Protein AF-A0A6L6QKC4-F1 (afdb_monomer_lite)

Structure (mmCIF, N/CA/C/O backbone):
data_AF-A0A6L6QKC4-F1
#
_entry.id   AF-A0A6L6QKC4-F1
#
loop_
_atom_site.group_PDB
_atom_site.id
_atom_site.type_symbol
_atom_site.label_atom_id
_atom_site.label_alt_id
_atom_site.label_comp_id
_atom_site.label_asym_id
_atom_site.label_entity_id
_atom_site.label_seq_id
_atom_site.pdbx_PDB_ins_code
_atom_site.Cartn_x
_atom_site.Cartn_y
_atom_site.Cartn_z
_atom_site.occupancy
_atom_site.B_iso_or_equiv
_atom_site.auth_seq_id
_atom_site.auth_comp_id
_atom_site.auth_asym_id
_atom_site.auth_atom_id
_atom_site.pdbx_PDB_model_num
ATOM 1 N N . MET A 1 1 ? 25.253 -7.405 -30.569 1.00 78.38 1 MET A N 1
ATOM 2 C CA . MET A 1 1 ? 25.000 -6.106 -29.902 1.00 78.38 1 MET A CA 1
ATOM 3 C C . MET A 1 1 ? 23.519 -5.736 -29.844 1.00 78.38 1 MET A C 1
ATOM 5 O O . MET A 1 1 ? 23.018 -5.640 -28.735 1.00 78.38 1 MET A O 1
ATOM 9 N N . LEU A 1 2 ? 22.793 -5.547 -30.960 1.00 87.19 2 LEU A N 1
ATOM 10 C CA . LEU A 1 2 ? 21.357 -5.189 -30.906 1.00 87.19 2 LEU A CA 1
ATOM 11 C C . LEU A 1 2 ? 20.498 -6.276 -30.233 1.00 87.19 2 LEU A C 1
ATOM 13 O O . LEU A 1 2 ? 19.768 -5.977 -29.297 1.00 87.19 2 LEU A O 1
ATOM 17 N N . GLU A 1 3 ? 20.668 -7.538 -30.633 1.00 88.38 3 GLU A N 1
ATOM 18 C CA . GLU A 1 3 ? 19.936 -8.682 -30.057 1.00 88.38 3 GLU A CA 1
ATOM 19 C C . GLU A 1 3 ? 20.143 -8.824 -28.539 1.00 88.38 3 GLU A C 1
ATOM 21 O O . GLU A 1 3 ? 19.213 -9.134 -27.801 1.00 88.38 3 GLU A O 1
ATOM 26 N N . GLN A 1 4 ? 21.352 -8.531 -28.045 1.00 89.69 4 GLN A N 1
ATOM 27 C CA . GLN A 1 4 ? 21.655 -8.555 -26.608 1.00 89.69 4 GLN A CA 1
ATOM 28 C C . GLN A 1 4 ? 20.873 -7.476 -25.845 1.00 89.69 4 GLN A C 1
ATOM 30 O O . GLN A 1 4 ? 20.404 -7.726 -24.737 1.00 89.69 4 GLN A O 1
ATOM 35 N N . HIS A 1 5 ? 20.690 -6.294 -26.440 1.00 90.06 5 HIS A N 1
ATOM 36 C CA . HIS A 1 5 ? 19.902 -5.220 -25.837 1.00 90.06 5 HIS A CA 1
ATOM 37 C C . HIS A 1 5 ? 18.399 -5.497 -25.914 1.00 90.06 5 HIS A C 1
ATOM 39 O O . HIS A 1 5 ? 17.687 -5.226 -24.953 1.00 90.06 5 HIS A O 1
ATOM 45 N N . GLU A 1 6 ? 17.909 -6.103 -26.995 1.00 90.81 6 GLU A N 1
ATOM 46 C CA . GLU A 1 6 ? 16.516 -6.562 -27.080 1.00 90.81 6 GLU A CA 1
ATOM 47 C C . GLU A 1 6 ? 16.206 -7.653 -26.050 1.00 90.81 6 GLU A C 1
ATOM 49 O O . GLU A 1 6 ? 15.148 -7.633 -25.417 1.00 90.81 6 GLU A O 1
ATOM 54 N N . GLN A 1 7 ? 17.143 -8.573 -25.815 1.00 93.56 7 GLN A N 1
ATOM 55 C CA . GLN A 1 7 ? 17.010 -9.561 -24.749 1.00 93.56 7 GLN A CA 1
ATOM 56 C C . GLN A 1 7 ? 17.005 -8.896 -23.367 1.00 93.56 7 GLN A C 1
ATOM 58 O O . GLN A 1 7 ? 16.221 -9.280 -22.497 1.00 93.56 7 GLN A O 1
ATOM 63 N N . LEU A 1 8 ? 17.824 -7.860 -23.169 1.00 93.06 8 LEU A N 1
ATOM 64 C CA . LEU A 1 8 ? 17.824 -7.080 -21.936 1.00 93.06 8 LEU A CA 1
ATOM 65 C C . LEU A 1 8 ? 16.488 -6.352 -21.711 1.00 93.06 8 LEU A C 1
ATOM 67 O O . LEU A 1 8 ? 16.008 -6.344 -20.578 1.00 93.06 8 LEU A O 1
ATOM 71 N N . VAL A 1 9 ? 15.853 -5.809 -22.761 1.00 94.25 9 VAL A N 1
ATOM 72 C CA . VAL A 1 9 ? 14.492 -5.238 -22.679 1.00 94.25 9 VAL A CA 1
ATOM 73 C C . VAL A 1 9 ? 13.515 -6.278 -22.135 1.00 94.25 9 VAL A C 1
ATOM 75 O O . VAL A 1 9 ? 12.807 -5.993 -21.174 1.00 94.25 9 VAL A O 1
ATOM 78 N N . ARG A 1 10 ? 13.516 -7.501 -22.681 1.00 94.69 10 ARG A N 1
ATOM 79 C CA . ARG A 1 10 ? 12.609 -8.575 -22.231 1.00 94.69 10 ARG A CA 1
ATOM 80 C C . ARG A 1 10 ? 12.823 -8.936 -20.763 1.00 94.69 10 ARG A C 1
ATOM 82 O O . ARG A 1 10 ? 11.862 -9.056 -20.012 1.00 94.69 10 ARG A O 1
ATOM 89 N N . VAL A 1 11 ? 14.080 -9.076 -20.337 1.00 94.25 11 VAL A N 1
ATOM 90 C CA . VAL A 1 11 ? 14.408 -9.371 -18.931 1.00 94.25 11 VAL A CA 1
ATOM 91 C C . VAL A 1 11 ? 13.924 -8.249 -18.011 1.00 94.25 11 VAL A C 1
ATOM 93 O O . VAL A 1 11 ? 13.365 -8.519 -16.948 1.00 94.25 11 VAL A O 1
ATOM 96 N N . ARG A 1 12 ? 14.116 -6.988 -18.410 1.00 92.25 12 ARG A N 1
ATOM 97 C CA . ARG A 1 12 ? 13.685 -5.826 -17.624 1.00 92.25 12 ARG A CA 1
ATOM 98 C C . ARG A 1 12 ? 12.171 -5.675 -17.574 1.00 92.25 12 ARG A C 1
ATOM 100 O O . ARG A 1 12 ? 11.657 -5.321 -16.518 1.00 92.25 12 ARG A O 1
ATOM 107 N N . ASP A 1 13 ? 11.469 -6.003 -18.652 1.00 96.25 13 ASP A N 1
ATOM 108 C CA . ASP A 1 13 ? 10.007 -6.024 -18.674 1.00 96.25 13 ASP A CA 1
ATOM 109 C C . ASP A 1 13 ? 9.447 -7.057 -17.683 1.00 96.25 13 ASP A C 1
ATOM 111 O O . ASP A 1 13 ? 8.626 -6.721 -16.831 1.00 96.25 13 ASP A O 1
ATOM 115 N N . VAL A 1 14 ? 9.991 -8.280 -17.672 1.00 95.69 14 VAL A N 1
ATOM 116 C CA . VAL A 1 14 ? 9.614 -9.312 -16.685 1.00 95.69 14 VAL A CA 1
ATOM 117 C C . VAL A 1 14 ? 9.899 -8.852 -15.249 1.00 95.69 14 VAL A C 1
ATOM 119 O O . VAL A 1 14 ? 9.079 -9.049 -14.350 1.00 95.69 14 VAL A O 1
ATOM 122 N N . GLN A 1 15 ? 11.040 -8.201 -15.008 1.00 93.94 15 GLN A N 1
ATOM 123 C CA . GLN A 1 15 ? 11.362 -7.646 -13.688 1.00 93.94 15 GLN A CA 1
ATOM 124 C C . GLN A 1 15 ? 10.396 -6.528 -13.271 1.00 93.94 15 GLN A C 1
ATOM 126 O O . GLN A 1 15 ? 10.011 -6.463 -12.102 1.00 93.94 15 GLN A O 1
ATOM 131 N N . LEU A 1 16 ? 9.982 -5.669 -14.206 1.00 96.56 16 LEU A N 1
ATOM 132 C CA . LEU A 1 16 ? 9.002 -4.614 -13.958 1.00 96.56 16 LEU A CA 1
ATOM 133 C C . LEU A 1 16 ? 7.624 -5.202 -13.628 1.00 96.56 16 LEU A C 1
ATOM 135 O O . LEU A 1 16 ? 6.995 -4.774 -12.660 1.00 96.56 16 LEU A O 1
ATOM 139 N N . GLN A 1 17 ? 7.184 -6.226 -14.361 1.00 96.25 17 GLN A N 1
ATOM 140 C CA . GLN A 1 17 ? 5.950 -6.958 -14.057 1.00 96.25 17 GLN A CA 1
ATOM 141 C C . GLN A 1 17 ? 5.997 -7.580 -12.653 1.00 96.25 17 GLN A C 1
ATOM 143 O O . GLN A 1 17 ? 5.044 -7.449 -11.880 1.00 96.25 17 GLN A O 1
ATOM 148 N N . GLY A 1 18 ? 7.130 -8.184 -12.279 1.00 96.44 18 GLY A N 1
ATOM 149 C CA . GLY A 1 18 ? 7.358 -8.699 -10.928 1.00 96.44 18 GLY A CA 1
ATOM 150 C C . GLY A 1 18 ? 7.264 -7.613 -9.849 1.00 96.44 18 GLY A C 1
ATOM 151 O O . GLY A 1 18 ? 6.606 -7.818 -8.826 1.00 96.44 18 GLY A O 1
ATOM 152 N N . ALA A 1 19 ? 7.852 -6.438 -10.092 1.00 95.94 19 ALA A N 1
ATOM 153 C CA . ALA A 1 19 ? 7.777 -5.294 -9.181 1.00 95.94 19 ALA A CA 1
ATOM 154 C C . ALA A 1 19 ? 6.339 -4.760 -9.029 1.00 95.94 19 ALA A C 1
ATOM 156 O O . ALA A 1 19 ? 5.900 -4.487 -7.911 1.00 95.94 19 ALA A O 1
ATOM 157 N N . HIS A 1 20 ? 5.569 -4.687 -10.121 1.00 97.94 20 HIS A N 1
ATOM 158 C CA . HIS A 1 20 ? 4.149 -4.326 -10.070 1.00 97.94 20 HIS A CA 1
ATOM 159 C C . HIS A 1 20 ? 3.322 -5.327 -9.256 1.00 97.94 20 HIS A C 1
ATOM 161 O O . HIS A 1 20 ? 2.496 -4.917 -8.438 1.00 97.94 20 HIS A O 1
ATOM 167 N N . ALA A 1 21 ? 3.561 -6.629 -9.432 1.00 97.81 21 ALA A N 1
ATOM 168 C CA . ALA A 1 21 ? 2.884 -7.663 -8.655 1.00 97.81 21 ALA A CA 1
ATOM 169 C C . ALA A 1 21 ? 3.234 -7.575 -7.158 1.00 97.81 21 ALA A C 1
ATOM 171 O O . ALA A 1 21 ? 2.361 -7.716 -6.299 1.00 97.81 21 ALA A O 1
ATOM 172 N N . GLU A 1 22 ? 4.497 -7.307 -6.819 1.00 97.00 22 GLU A N 1
ATOM 173 C CA . GLU A 1 22 ? 4.921 -7.063 -5.438 1.00 97.00 22 GLU A CA 1
ATOM 174 C C . GLU A 1 22 ? 4.219 -5.840 -4.830 1.00 97.00 22 GLU A C 1
ATOM 176 O O . GLU A 1 22 ? 3.658 -5.939 -3.735 1.00 97.00 22 GLU A O 1
ATOM 181 N N . LEU A 1 23 ? 4.191 -4.718 -5.554 1.00 98.06 23 LEU A N 1
ATOM 182 C CA . LEU A 1 23 ? 3.505 -3.498 -5.135 1.00 98.06 23 LEU A CA 1
ATOM 183 C C . LEU A 1 23 ? 2.011 -3.748 -4.885 1.00 98.06 23 LEU A C 1
ATOM 185 O O . LEU A 1 23 ? 1.482 -3.325 -3.856 1.00 98.06 23 LEU A O 1
ATOM 189 N N . ALA A 1 24 ? 1.341 -4.470 -5.786 1.00 98.06 24 ALA A N 1
ATOM 190 C CA . ALA A 1 24 ? -0.070 -4.815 -5.637 1.00 98.06 24 ALA A CA 1
ATOM 191 C C . ALA A 1 24 ? -0.324 -5.656 -4.375 1.00 98.06 24 ALA A C 1
ATOM 193 O O . ALA A 1 24 ? -1.249 -5.361 -3.616 1.00 98.06 24 ALA A O 1
ATOM 194 N N . ARG A 1 25 ? 0.526 -6.657 -4.098 1.00 98.25 25 ARG A N 1
ATOM 195 C CA . ARG A 1 25 ? 0.429 -7.482 -2.880 1.00 98.25 25 ARG A CA 1
ATOM 196 C C . ARG A 1 25 ? 0.605 -6.656 -1.607 1.00 98.25 25 ARG A C 1
ATOM 198 O O . ARG A 1 25 ? -0.203 -6.781 -0.690 1.00 98.25 25 ARG A O 1
ATOM 205 N N . LYS A 1 26 ? 1.612 -5.780 -1.559 1.00 98.06 26 LYS A N 1
ATOM 206 C CA . LYS A 1 26 ? 1.854 -4.902 -0.399 1.00 98.06 26 LYS A CA 1
ATOM 207 C C . LYS A 1 26 ? 0.708 -3.911 -0.185 1.00 98.06 26 LYS A C 1
ATOM 209 O O . LYS A 1 26 ? 0.251 -3.728 0.940 1.00 98.06 26 LYS A O 1
ATOM 214 N N . ALA A 1 27 ? 0.169 -3.338 -1.261 1.00 98.12 27 ALA A N 1
ATOM 215 C CA . ALA A 1 27 ? -0.994 -2.457 -1.184 1.00 98.12 27 ALA A CA 1
ATOM 216 C C . ALA A 1 27 ? -2.250 -3.192 -0.681 1.00 98.12 27 ALA A C 1
ATOM 218 O O . ALA A 1 27 ? -3.010 -2.636 0.115 1.00 98.12 27 ALA A O 1
ATOM 219 N N . ALA A 1 28 ? -2.456 -4.443 -1.105 1.00 98.38 28 ALA A N 1
ATOM 220 C CA . ALA A 1 28 ? -3.545 -5.281 -0.613 1.00 98.38 28 ALA A CA 1
ATOM 221 C C . ALA A 1 28 ? -3.404 -5.576 0.890 1.00 98.38 28 ALA A C 1
ATOM 223 O O . ALA A 1 28 ? -4.380 -5.417 1.623 1.00 98.38 28 ALA A O 1
ATOM 224 N N . LEU A 1 29 ? -2.196 -5.914 1.359 1.00 98.19 29 LEU A N 1
ATOM 225 C CA . LEU A 1 29 ? -1.908 -6.109 2.784 1.00 98.19 29 LEU A CA 1
ATOM 226 C C . LEU A 1 29 ? -2.212 -4.844 3.600 1.00 98.19 29 LEU A C 1
ATOM 228 O O . LEU A 1 29 ? -2.980 -4.905 4.558 1.00 98.19 29 LEU A O 1
ATOM 232 N N . ARG A 1 30 ? -1.696 -3.683 3.175 1.00 98.38 30 ARG A N 1
ATOM 233 C CA . ARG A 1 30 ? -1.981 -2.389 3.818 1.00 98.38 30 ARG A CA 1
ATOM 234 C C . ARG A 1 30 ? -3.486 -2.112 3.893 1.00 98.38 30 ARG A C 1
ATOM 236 O O . ARG A 1 30 ? -3.981 -1.647 4.914 1.00 98.38 30 ARG A O 1
ATOM 243 N N . ASN A 1 31 ? -4.232 -2.395 2.825 1.00 98.19 31 ASN A N 1
ATOM 244 C CA . ASN A 1 31 ? -5.688 -2.225 2.820 1.00 98.19 31 ASN A CA 1
ATOM 245 C C . ASN A 1 31 ? -6.395 -3.182 3.791 1.00 98.19 31 ASN A C 1
ATOM 247 O O . ASN A 1 31 ? -7.389 -2.791 4.398 1.00 98.19 31 ASN A O 1
ATOM 251 N N . GLY A 1 32 ? -5.890 -4.407 3.951 1.00 98.44 32 GLY A N 1
ATOM 252 C CA . GLY A 1 32 ? -6.362 -5.345 4.972 1.00 98.44 32 GLY A CA 1
ATOM 253 C C . GLY A 1 32 ? -6.187 -4.782 6.382 1.00 98.44 32 GLY A C 1
ATOM 254 O O . GLY A 1 32 ? -7.157 -4.705 7.132 1.00 98.44 32 GLY A O 1
ATOM 255 N N . ILE A 1 33 ? -4.990 -4.277 6.692 1.00 98.25 33 ILE A N 1
ATOM 256 C CA . ILE A 1 33 ? -4.680 -3.665 7.994 1.00 98.25 33 ILE A CA 1
ATOM 257 C C . ILE A 1 33 ? -5.526 -2.405 8.223 1.00 98.25 33 ILE A C 1
ATOM 259 O O . ILE A 1 33 ? -6.070 -2.201 9.303 1.00 98.25 33 ILE A O 1
ATOM 263 N N . ARG A 1 34 ? -5.743 -1.578 7.196 1.00 98.31 34 ARG A N 1
ATOM 264 C CA . ARG A 1 34 ? -6.641 -0.418 7.304 1.00 98.31 34 ARG A CA 1
ATOM 265 C C . ARG A 1 34 ? -8.063 -0.820 7.718 1.00 98.31 34 ARG A C 1
ATOM 267 O O . ARG A 1 34 ? -8.665 -0.147 8.547 1.00 98.31 34 ARG A O 1
ATOM 274 N N . ARG A 1 35 ? -8.588 -1.932 7.194 1.00 98.31 35 ARG A N 1
ATOM 275 C CA . ARG A 1 35 ? -9.896 -2.465 7.618 1.00 98.31 35 ARG A CA 1
ATOM 276 C C . ARG A 1 35 ? -9.876 -3.002 9.051 1.00 98.31 35 ARG A C 1
ATOM 278 O O . ARG A 1 35 ? -10.915 -3.014 9.702 1.00 98.31 35 ARG A O 1
ATOM 285 N N . GLU A 1 36 ? -8.736 -3.477 9.555 1.00 97.88 36 GLU A N 1
ATOM 286 C CA . GLU A 1 36 ? -8.570 -3.795 10.983 1.00 97.88 36 GLU A CA 1
ATOM 287 C C . GLU A 1 36 ? -8.721 -2.529 11.838 1.00 97.88 36 GLU A C 1
ATOM 289 O O . GLU A 1 36 ? -9.524 -2.539 12.769 1.00 97.88 36 GLU A O 1
ATOM 294 N N . VAL A 1 37 ? -8.074 -1.417 11.459 1.00 97.50 37 VAL A N 1
ATOM 295 C CA . VAL A 1 37 ? -8.234 -0.121 12.152 1.00 97.50 37 VAL A CA 1
ATOM 296 C C . VAL A 1 37 ? -9.695 0.324 12.155 1.00 97.50 37 VAL A C 1
ATOM 298 O O . VAL A 1 37 ? -10.236 0.659 13.204 1.00 97.50 37 VAL A O 1
ATOM 301 N N . GLU A 1 38 ? -10.360 0.285 10.998 1.00 97.19 38 GLU A N 1
ATOM 302 C CA . GLU A 1 38 ? -11.767 0.688 10.869 1.00 97.19 38 GLU A CA 1
ATOM 303 C C . GLU A 1 38 ? -12.694 -0.158 11.764 1.00 97.19 38 GLU A C 1
ATOM 305 O O . GLU A 1 38 ? -13.646 0.371 12.342 1.00 97.19 38 GLU A O 1
ATOM 310 N N . ARG A 1 39 ? -12.403 -1.457 11.931 1.00 97.69 39 ARG A N 1
ATOM 311 C CA . ARG A 1 39 ? -13.146 -2.342 12.844 1.00 97.69 39 ARG A CA 1
ATOM 312 C C . ARG A 1 39 ? -12.909 -1.993 14.313 1.00 97.69 39 ARG A C 1
ATOM 314 O O . ARG A 1 39 ? -13.885 -1.899 15.056 1.00 97.69 39 ARG A O 1
ATOM 321 N N . ALA A 1 40 ? -11.659 -1.764 14.716 1.00 96.31 40 ALA A N 1
ATOM 322 C CA . ALA A 1 40 ? -11.329 -1.357 16.083 1.00 96.31 40 ALA A CA 1
ATOM 323 C C . ALA A 1 40 ? -11.978 -0.005 16.434 1.00 96.31 40 ALA A C 1
ATOM 325 O O . ALA A 1 40 ? -12.608 0.145 17.480 1.00 96.31 40 ALA A O 1
ATOM 326 N N . GLU A 1 41 ? -11.928 0.966 15.519 1.00 97.19 41 GLU A N 1
ATOM 327 C CA . GLU A 1 41 ? -12.580 2.265 15.701 1.00 97.19 41 GLU A CA 1
ATOM 328 C C . GLU A 1 41 ? -14.106 2.160 15.767 1.00 97.19 41 GLU A C 1
ATOM 330 O O . GLU A 1 41 ? -14.740 2.873 16.546 1.00 97.19 41 GLU A O 1
ATOM 335 N N . ALA A 1 42 ? -14.717 1.275 14.977 1.00 97.50 42 ALA A N 1
ATOM 336 C CA . ALA A 1 42 ? -16.149 1.016 15.071 1.00 97.50 42 ALA A CA 1
ATOM 337 C C . ALA A 1 42 ? -16.528 0.408 16.432 1.00 97.50 42 ALA A C 1
ATOM 339 O O . ALA A 1 42 ? -17.504 0.852 17.039 1.00 97.50 42 ALA A O 1
ATOM 340 N N . ALA A 1 43 ? -15.745 -0.550 16.937 1.00 96.19 43 ALA A N 1
ATOM 341 C CA . ALA A 1 43 ? -15.961 -1.154 18.252 1.00 96.19 43 ALA A CA 1
ATOM 342 C C . ALA A 1 43 ? -15.847 -0.119 19.385 1.00 96.19 43 ALA A C 1
ATOM 344 O O . ALA A 1 43 ? -16.740 -0.034 20.230 1.00 96.19 43 ALA A O 1
ATOM 345 N N . LEU A 1 44 ? -14.823 0.742 19.346 1.00 96.44 44 LEU A N 1
ATOM 346 C CA . LEU A 1 44 ? -14.653 1.842 20.303 1.00 96.44 44 LEU A CA 1
ATOM 347 C C . LEU A 1 44 ? -15.845 2.809 20.300 1.00 96.44 44 LEU A C 1
ATOM 349 O O . LEU A 1 44 ? -16.316 3.214 21.361 1.00 96.44 44 LEU A O 1
ATOM 353 N N . ARG A 1 45 ? -16.401 3.146 19.126 1.00 96.44 45 ARG A N 1
ATOM 354 C CA . ARG A 1 45 ? -17.607 3.995 19.042 1.00 96.44 45 ARG A CA 1
ATOM 355 C C . ARG A 1 45 ? -18.826 3.339 19.688 1.00 96.44 45 ARG A C 1
ATOM 357 O O . ARG A 1 45 ? -19.619 4.034 20.323 1.00 96.44 45 ARG A O 1
ATOM 364 N N . VAL A 1 46 ? -18.989 2.024 19.527 1.00 95.50 46 VAL A N 1
ATOM 365 C CA . VAL A 1 46 ? -20.081 1.274 20.168 1.00 95.50 46 VAL A CA 1
ATOM 366 C C . VAL A 1 46 ? -19.922 1.289 21.689 1.00 95.50 46 VAL A C 1
ATOM 368 O O . VAL A 1 46 ? -20.897 1.581 22.383 1.00 95.50 46 VAL A O 1
ATOM 371 N N . LEU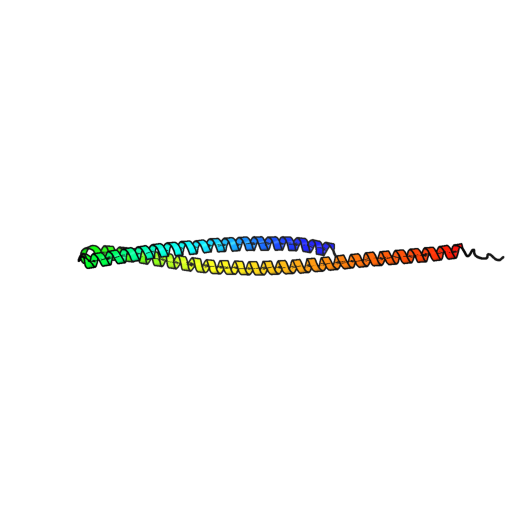 A 1 47 ? -18.711 1.057 22.209 1.00 93.81 47 LEU A N 1
ATOM 372 C CA . LEU A 1 47 ? -18.447 1.130 23.650 1.00 93.81 47 LEU A CA 1
ATOM 373 C C . LEU A 1 47 ? -18.701 2.530 24.213 1.00 93.81 47 LEU A C 1
ATOM 375 O O . LEU A 1 47 ? -19.433 2.659 25.193 1.00 93.81 47 LEU A O 1
ATOM 379 N N . ALA A 1 48 ? -18.217 3.577 23.545 1.00 92.62 48 ALA A N 1
ATOM 380 C CA . ALA A 1 48 ? -18.475 4.958 23.946 1.00 92.62 48 ALA A CA 1
ATOM 381 C C . ALA A 1 48 ? -19.982 5.282 23.988 1.00 92.62 48 ALA A C 1
ATOM 383 O O . ALA A 1 48 ? -20.469 5.918 24.927 1.00 92.62 48 ALA A O 1
ATOM 384 N N . ALA A 1 49 ? -20.757 4.805 23.005 1.00 93.31 49 ALA A N 1
ATOM 385 C CA . ALA A 1 49 ? -22.212 4.961 23.004 1.00 93.31 49 ALA A CA 1
ATOM 386 C C . ALA A 1 49 ? -22.881 4.193 24.159 1.00 93.31 49 ALA A C 1
ATOM 388 O O . ALA A 1 49 ? -23.821 4.701 24.782 1.00 93.31 49 ALA A O 1
ATOM 389 N N . GLN A 1 50 ? -22.394 2.989 24.471 1.00 91.38 50 GLN A N 1
ATOM 390 C CA . GLN A 1 50 ? -22.890 2.179 25.581 1.00 91.38 50 GLN A CA 1
ATOM 391 C C . GLN A 1 50 ? -22.588 2.829 26.936 1.00 91.38 50 GLN A C 1
ATOM 393 O O . GLN A 1 50 ? -23.489 2.933 27.771 1.00 91.38 50 GLN A O 1
ATOM 398 N N . ARG A 1 51 ? -21.376 3.355 27.120 1.00 91.31 51 ARG A N 1
ATOM 399 C CA . ARG A 1 51 ? -20.976 4.130 28.297 1.00 91.31 51 ARG A CA 1
ATOM 400 C C . ARG A 1 51 ? -21.880 5.342 28.500 1.00 91.31 51 ARG A C 1
ATOM 402 O O . ARG A 1 51 ? -22.507 5.471 29.546 1.00 91.31 51 ARG A O 1
ATOM 409 N N . ALA A 1 52 ? -22.074 6.156 27.462 1.00 91.62 52 ALA A N 1
ATOM 410 C CA . ALA A 1 52 ? -22.959 7.320 27.524 1.00 91.62 52 ALA A CA 1
ATOM 411 C C . ALA A 1 52 ? -24.434 6.954 27.801 1.00 91.62 52 ALA A C 1
ATOM 413 O O . ALA A 1 52 ? -25.196 7.750 28.359 1.00 91.62 52 ALA A O 1
ATOM 414 N N . SER A 1 53 ? -24.886 5.768 27.384 1.00 91.44 53 SER A N 1
ATOM 415 C CA . SER A 1 53 ? -26.211 5.244 27.742 1.00 91.44 53 SER A CA 1
ATOM 416 C C . SER A 1 53 ? -26.294 4.898 29.231 1.00 91.44 53 SER A C 1
ATOM 418 O O . SER A 1 53 ? -27.237 5.320 29.904 1.00 91.44 53 SER A O 1
ATOM 420 N N . TRP A 1 54 ? -25.300 4.187 29.764 1.00 87.94 54 TRP A N 1
ATOM 421 C CA . TRP A 1 54 ? -25.247 3.838 31.184 1.00 87.94 54 TRP A CA 1
ATOM 422 C C . TRP A 1 54 ? -25.080 5.047 32.095 1.00 87.94 54 TRP A C 1
ATOM 424 O O . TRP A 1 54 ? -25.795 5.133 33.091 1.00 87.94 54 TRP A O 1
ATOM 434 N N . ASP A 1 55 ? -24.254 6.021 31.725 1.00 89.75 55 ASP A N 1
ATOM 435 C CA . ASP A 1 55 ? -24.102 7.261 32.488 1.00 89.75 55 ASP A CA 1
ATOM 436 C C . ASP A 1 55 ? -25.446 7.995 32.610 1.00 89.75 55 ASP A C 1
ATOM 438 O O . ASP A 1 55 ? -25.830 8.442 33.691 1.00 89.75 55 ASP A O 1
ATOM 442 N N . ARG A 1 56 ? -26.233 8.048 31.526 1.00 91.06 56 ARG A N 1
ATOM 443 C CA . ARG A 1 56 ? -27.588 8.627 31.557 1.00 91.06 56 ARG A CA 1
ATOM 444 C C . ARG A 1 56 ? -28.537 7.854 32.475 1.00 91.06 56 ARG A C 1
ATOM 446 O O . ARG A 1 56 ? -29.294 8.479 33.218 1.00 91.06 56 ARG A O 1
ATOM 453 N N . GLN A 1 57 ? -28.502 6.521 32.444 1.00 88.12 57 GLN A N 1
ATOM 454 C CA . GLN A 1 57 ? -29.324 5.677 33.323 1.00 88.12 57 GLN A CA 1
ATOM 455 C C . GLN A 1 57 ? -28.947 5.861 34.797 1.00 88.12 57 GLN A C 1
ATOM 457 O O . GLN A 1 57 ? -29.822 6.025 35.646 1.00 88.12 57 GLN A O 1
ATOM 462 N N . TRP A 1 58 ? -27.649 5.910 35.092 1.00 87.12 58 TRP A N 1
ATOM 463 C CA . TRP A 1 58 ? -27.126 6.161 36.429 1.00 87.12 58 TRP A CA 1
ATOM 464 C C . TRP A 1 58 ? -27.578 7.517 36.975 1.00 87.12 58 TRP A C 1
ATOM 466 O O . TRP A 1 58 ? -28.127 7.594 38.075 1.00 87.12 58 TRP A O 1
ATOM 476 N N . GLN A 1 59 ? -27.451 8.577 36.172 1.00 88.62 59 GLN A N 1
ATOM 477 C CA . GLN A 1 59 ? -27.935 9.911 36.532 1.00 88.62 59 GLN A CA 1
ATOM 478 C C . GLN A 1 59 ? -29.448 9.931 36.792 1.00 88.62 59 GLN A C 1
ATOM 480 O O . GLN A 1 59 ? -29.910 10.609 37.712 1.00 88.62 59 GLN A O 1
ATOM 485 N N . ALA A 1 60 ? -30.236 9.173 36.024 1.00 88.44 60 ALA A N 1
ATOM 486 C CA . ALA A 1 60 ? -31.670 9.037 36.268 1.00 88.44 60 ALA A CA 1
ATOM 487 C C . ALA A 1 60 ? -31.967 8.330 37.604 1.00 88.44 60 ALA A C 1
ATOM 489 O O . ALA A 1 60 ? -32.833 8.783 38.352 1.00 88.44 60 ALA A O 1
ATOM 490 N N . TRP A 1 61 ? -31.232 7.268 37.946 1.00 86.75 61 TRP A N 1
ATOM 491 C CA . TRP A 1 61 ? -31.409 6.556 39.217 1.00 86.75 61 TRP A CA 1
ATOM 492 C C . TRP A 1 61 ? -31.001 7.380 40.437 1.00 86.75 61 TRP A C 1
ATOM 494 O O . TRP A 1 61 ? -31.694 7.323 41.455 1.00 86.75 61 TRP A O 1
ATOM 504 N N . ILE A 1 62 ? -29.923 8.168 40.343 1.00 85.62 62 ILE A N 1
ATOM 505 C CA . ILE A 1 62 ? -29.525 9.092 41.415 1.00 85.62 62 ILE A CA 1
ATOM 506 C C . ILE A 1 62 ? -30.663 10.072 41.712 1.00 85.62 62 ILE A C 1
ATOM 508 O O . ILE A 1 62 ? -31.041 10.238 42.871 1.00 85.62 62 ILE A O 1
ATOM 512 N N . LYS A 1 63 ? -31.262 10.670 40.673 1.00 86.62 63 LYS A N 1
ATOM 513 C CA . LYS A 1 63 ? -32.382 11.617 40.817 1.00 86.62 63 LYS A CA 1
ATOM 514 C C . LYS A 1 63 ? -33.623 10.999 41.472 1.00 86.62 63 LYS A C 1
ATOM 516 O O . LYS A 1 63 ? -34.403 11.722 42.077 1.00 86.62 63 LYS A O 1
ATOM 521 N N . GLN A 1 64 ? -33.800 9.683 41.367 1.00 85.69 64 GLN A N 1
ATOM 522 C CA . GLN A 1 64 ? -34.911 8.936 41.969 1.00 85.69 64 GLN A CA 1
ATOM 523 C C . GLN A 1 64 ? -34.604 8.421 43.391 1.00 85.69 64 GLN A C 1
ATOM 525 O O . GLN A 1 64 ? -35.404 7.680 43.954 1.00 85.69 64 GLN A O 1
ATOM 530 N N . GLY A 1 65 ? -33.452 8.773 43.977 1.00 75.81 65 GLY A N 1
ATOM 531 C CA . GLY A 1 65 ? -33.066 8.353 45.332 1.00 75.81 65 GLY A CA 1
ATOM 532 C C . GLY A 1 65 ? -32.567 6.903 45.444 1.00 75.81 65 GLY A C 1
ATOM 533 O O . GLY A 1 65 ? -32.383 6.401 46.549 1.00 75.81 65 GLY A O 1
ATOM 534 N N . GLY A 1 66 ? -32.314 6.216 44.323 1.00 68.94 66 GLY A N 1
ATOM 535 C CA . GLY A 1 66 ? -31.963 4.786 44.280 1.00 68.94 66 GLY A CA 1
ATOM 536 C C . GLY A 1 66 ? -30.465 4.451 44.357 1.00 68.94 66 GLY A C 1
ATOM 537 O O . GLY A 1 66 ? -30.079 3.318 44.066 1.00 68.94 66 GLY A O 1
ATOM 538 N N . ALA A 1 67 ? -29.601 5.412 44.698 1.00 66.00 67 ALA A N 1
ATOM 539 C CA . ALA A 1 67 ? -28.151 5.298 44.497 1.00 66.00 67 ALA A CA 1
ATOM 540 C C . ALA A 1 67 ? -27.463 4.202 45.346 1.00 66.00 67 ALA A C 1
ATOM 542 O O . ALA A 1 67 ? -26.541 3.543 44.862 1.00 66.00 67 ALA A O 1
ATOM 543 N N . LEU A 1 68 ? -27.920 3.955 46.581 1.00 65.81 68 LEU A N 1
ATOM 544 C CA . LEU A 1 68 ? -27.227 3.072 47.537 1.00 65.81 68 LEU A CA 1
ATOM 545 C C . LEU A 1 68 ? -27.288 1.575 47.179 1.00 65.81 68 LEU A C 1
ATOM 547 O O . LEU A 1 68 ? -26.315 0.863 47.406 1.00 65.81 68 LEU A O 1
ATOM 551 N N . GLN A 1 69 ? -28.381 1.084 46.583 1.00 68.00 69 GLN A N 1
ATOM 552 C CA . GLN A 1 69 ? -28.506 -0.340 46.217 1.00 68.00 69 GLN A CA 1
ATOM 553 C C . GLN A 1 69 ? -27.913 -0.676 44.839 1.00 68.00 69 GLN A C 1
ATOM 555 O O . GLN A 1 69 ? -27.601 -1.835 44.574 1.00 68.00 69 GLN A O 1
ATOM 560 N N . ARG A 1 70 ? -27.744 0.318 43.954 1.00 74.75 70 ARG A N 1
ATOM 561 C CA . ARG A 1 70 ? -27.310 0.110 42.556 1.00 74.75 70 ARG A CA 1
ATOM 562 C C . ARG A 1 70 ? -25.889 0.597 42.255 1.00 74.75 70 ARG A C 1
ATOM 564 O O . ARG A 1 70 ? -25.352 0.248 41.207 1.00 74.75 70 ARG A O 1
ATOM 571 N N . GLY A 1 71 ? -25.259 1.341 43.169 1.00 81.75 71 GLY A N 1
ATOM 572 C CA . GLY A 1 71 ? -23.918 1.906 42.974 1.00 81.75 71 GLY A CA 1
ATOM 573 C C . GLY A 1 71 ? -22.823 0.867 42.724 1.00 81.75 71 GLY A C 1
ATOM 574 O O . GLY A 1 71 ? -21.982 1.075 41.855 1.00 81.75 71 GLY A O 1
ATOM 575 N N . LYS A 1 72 ? -22.870 -0.288 43.405 1.00 84.00 72 LYS A N 1
ATOM 576 C CA . LYS A 1 72 ? -21.912 -1.383 43.166 1.00 84.00 72 LYS A CA 1
ATOM 577 C C . LYS A 1 72 ? -22.029 -1.946 41.747 1.00 84.00 72 LYS A C 1
ATOM 579 O O . LYS A 1 72 ? -21.027 -2.071 41.058 1.00 84.00 72 LYS A O 1
ATOM 584 N N . ALA A 1 73 ? -23.253 -2.228 41.294 1.00 82.44 73 ALA A N 1
ATOM 585 C CA . AL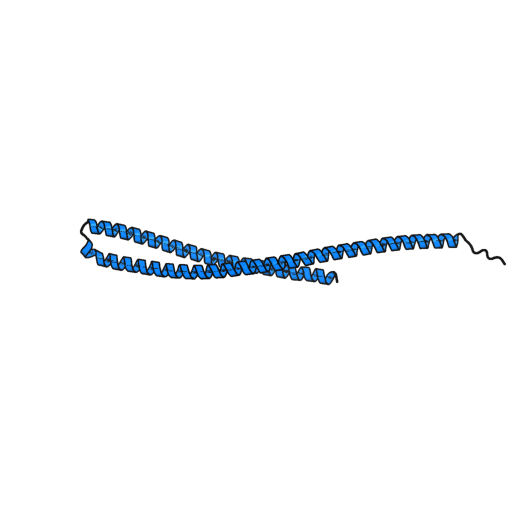A A 1 73 ? -23.492 -2.761 39.953 1.00 82.44 73 ALA A CA 1
ATOM 586 C C . ALA A 1 73 ? -23.041 -1.781 38.859 1.00 82.44 73 ALA A C 1
ATOM 588 O O . ALA A 1 73 ? -22.440 -2.204 37.875 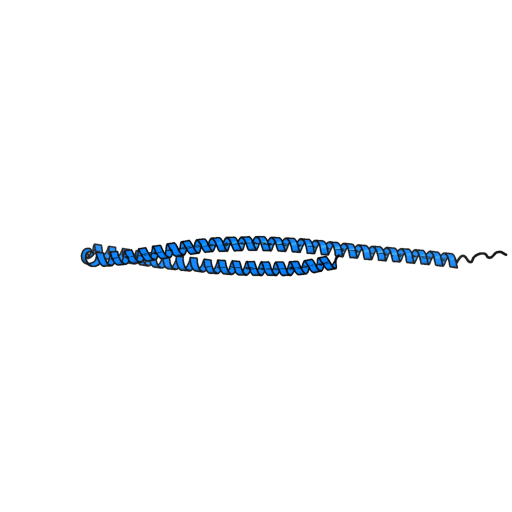1.00 82.44 73 ALA A O 1
ATOM 589 N N . TYR A 1 74 ? -23.281 -0.481 39.062 1.00 84.69 74 TYR A N 1
ATOM 590 C CA . TYR A 1 74 ? -22.786 0.571 38.177 1.00 84.69 74 TYR A CA 1
ATOM 591 C C . TYR A 1 74 ? -21.251 0.624 38.144 1.00 84.69 74 TYR A C 1
ATOM 593 O O . TYR A 1 74 ? -20.670 0.625 37.063 1.00 84.69 74 TYR A O 1
ATOM 601 N N . ALA A 1 75 ? -20.589 0.616 39.306 1.00 85.31 75 ALA A N 1
ATOM 602 C CA . ALA A 1 75 ? -19.129 0.642 39.384 1.00 85.31 75 ALA A CA 1
ATOM 603 C C . ALA A 1 75 ? -18.495 -0.581 38.698 1.00 85.31 75 ALA A C 1
ATOM 605 O O . ALA A 1 75 ? -17.589 -0.422 37.883 1.00 85.31 75 ALA A O 1
ATOM 606 N N . ASP A 1 76 ? -19.021 -1.783 38.954 1.00 87.81 76 ASP A N 1
ATOM 607 C CA . ASP A 1 76 ? -18.545 -3.024 38.331 1.00 87.81 76 ASP A CA 1
ATOM 608 C C . ASP A 1 76 ? -18.704 -2.985 36.801 1.00 87.81 76 ASP A C 1
ATOM 610 O O . ASP A 1 76 ? -17.821 -3.412 36.057 1.00 87.81 76 ASP A O 1
ATOM 614 N N . GLN A 1 77 ? -19.832 -2.468 36.312 1.00 86.12 77 GLN A N 1
ATOM 615 C CA . GLN A 1 77 ? -20.106 -2.308 34.884 1.00 86.12 77 GLN A CA 1
ATOM 616 C C . GLN A 1 77 ? -19.200 -1.262 34.224 1.00 86.12 77 GLN A C 1
ATOM 618 O O . GLN A 1 77 ? -18.642 -1.521 33.157 1.00 86.12 77 GLN A O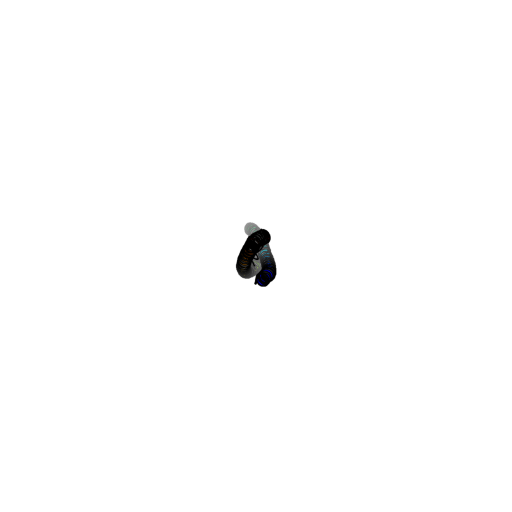 1
ATOM 623 N N . HIS A 1 78 ? -19.009 -0.112 34.870 1.00 86.56 78 HIS A N 1
ATOM 624 C CA . HIS A 1 78 ? -18.141 0.952 34.376 1.00 86.56 78 HIS A CA 1
ATOM 625 C C . HIS A 1 78 ? -16.676 0.498 34.316 1.00 86.56 78 HIS A C 1
ATOM 627 O O . HIS A 1 78 ? -15.997 0.768 33.330 1.00 86.56 78 HIS A O 1
ATOM 633 N N . LEU A 1 79 ? -16.190 -0.238 35.322 1.00 89.88 79 LEU A N 1
ATOM 634 C CA . LEU A 1 79 ? -14.839 -0.811 35.308 1.00 89.88 79 LEU A CA 1
ATOM 635 C C . LEU A 1 79 ? -14.654 -1.819 34.168 1.00 89.88 79 LEU A C 1
ATOM 637 O O . LEU A 1 79 ? -13.620 -1.801 33.506 1.00 89.88 79 LEU A O 1
ATOM 641 N N . LYS A 1 80 ? -15.658 -2.662 33.896 1.00 91.06 80 LYS A N 1
ATOM 642 C CA . LYS A 1 80 ? -15.615 -3.612 32.772 1.00 91.06 80 LYS A CA 1
ATOM 643 C C . LYS A 1 80 ? -15.568 -2.910 31.418 1.00 91.06 80 LYS A C 1
ATOM 645 O O . LYS A 1 80 ? -14.778 -3.313 30.574 1.00 91.06 80 LYS A O 1
ATOM 650 N N . ILE A 1 81 ? -16.384 -1.872 31.207 1.00 90.38 81 ILE A N 1
ATOM 651 C CA . ILE A 1 81 ? -16.320 -1.086 29.965 1.00 90.38 81 ILE A CA 1
ATOM 652 C C . ILE A 1 81 ? -14.972 -0.389 29.842 1.00 90.38 81 ILE A C 1
ATOM 654 O O . ILE A 1 81 ? -14.360 -0.490 28.790 1.00 90.38 81 ILE A O 1
ATOM 658 N N . ALA A 1 82 ? -14.484 0.255 30.903 1.00 90.31 82 ALA A N 1
ATOM 659 C CA . ALA A 1 82 ? -13.199 0.948 30.868 1.00 90.31 82 ALA A CA 1
ATOM 660 C C . ALA A 1 82 ? -12.031 -0.003 30.550 1.00 90.31 82 ALA A C 1
ATOM 662 O O . ALA A 1 82 ? -11.133 0.362 29.799 1.00 90.31 82 ALA A O 1
ATOM 663 N N . ALA A 1 83 ? -12.058 -1.232 31.080 1.00 93.75 83 ALA A N 1
ATOM 664 C CA . ALA A 1 83 ? -11.074 -2.256 30.736 1.00 93.75 83 ALA A CA 1
ATOM 665 C C . ALA A 1 83 ? -11.138 -2.626 29.243 1.00 93.75 83 ALA A C 1
ATOM 667 O O . ALA A 1 83 ? -10.115 -2.601 28.569 1.00 93.75 83 ALA A O 1
ATOM 668 N N . LEU A 1 84 ? -12.339 -2.877 28.708 1.00 94.56 84 LEU A N 1
ATOM 669 C CA . LEU A 1 84 ? -12.533 -3.180 27.285 1.00 94.56 84 LEU A CA 1
ATOM 670 C C . LEU A 1 84 ? -12.151 -2.009 26.363 1.00 94.56 84 LEU A C 1
ATOM 672 O O . LEU A 1 84 ? -11.615 -2.238 25.283 1.00 94.56 84 LEU A O 1
ATOM 676 N N . GLU A 1 85 ? -12.429 -0.767 26.771 1.00 94.06 85 GLU A N 1
ATOM 677 C CA . GLU A 1 85 ? -12.013 0.443 26.052 1.00 94.06 85 GLU A CA 1
ATOM 678 C C . GLU A 1 85 ? -10.486 0.505 25.971 1.00 94.06 85 GLU A C 1
ATOM 680 O O . GLU A 1 85 ? -9.944 0.636 24.877 1.00 94.06 85 GLU A O 1
ATOM 685 N N . ASN A 1 86 ? -9.796 0.329 27.100 1.00 95.44 86 ASN A N 1
ATOM 686 C CA . ASN A 1 86 ? -8.338 0.326 27.140 1.00 95.44 86 ASN A CA 1
ATOM 687 C C . ASN A 1 86 ? -7.734 -0.807 26.289 1.00 95.44 86 ASN A C 1
ATOM 689 O O . ASN A 1 86 ? -6.783 -0.567 25.548 1.00 95.44 86 ASN A O 1
ATOM 693 N N . ASP A 1 87 ? -8.292 -2.018 26.346 1.00 96.50 87 ASP A N 1
ATOM 694 C CA . ASP A 1 87 ? -7.816 -3.148 25.537 1.00 96.50 87 ASP A CA 1
ATOM 695 C C . ASP A 1 87 ? -7.957 -2.858 24.031 1.00 96.50 87 ASP A C 1
ATOM 697 O O . ASP A 1 87 ? -7.018 -3.073 23.261 1.00 96.50 87 ASP A O 1
ATOM 701 N N . LEU A 1 88 ? -9.093 -2.296 23.600 1.00 95.88 88 LEU A N 1
ATOM 702 C CA . LEU A 1 88 ? -9.314 -1.908 22.202 1.00 95.88 88 LEU A CA 1
ATOM 703 C C . LEU A 1 88 ? -8.464 -0.708 21.770 1.00 95.88 88 LEU A C 1
ATOM 705 O O . LEU A 1 88 ? -8.077 -0.622 20.604 1.00 95.88 88 LEU A O 1
ATOM 709 N N . GLU A 1 89 ? -8.171 0.233 22.668 1.00 96.69 89 GLU A N 1
ATOM 710 C CA . GLU A 1 89 ? -7.254 1.342 22.393 1.00 96.69 89 GLU A CA 1
ATOM 711 C C . GLU A 1 89 ? -5.821 0.843 22.188 1.00 96.69 89 GLU A C 1
ATOM 713 O O . GLU A 1 89 ? -5.152 1.281 21.246 1.00 96.69 89 GLU A O 1
ATOM 718 N N . GLN A 1 90 ? -5.372 -0.110 23.009 1.00 97.19 90 GLN A N 1
ATOM 719 C CA . GLN A 1 90 ? -4.078 -0.775 22.847 1.00 97.19 90 GLN A CA 1
ATOM 720 C C . GLN A 1 90 ? -4.021 -1.579 21.544 1.00 97.19 90 GLN A C 1
ATOM 722 O O . GLN A 1 90 ? -3.055 -1.459 20.786 1.00 97.19 90 GLN A O 1
ATOM 727 N N . GLU A 1 91 ? -5.073 -2.341 21.232 1.00 96.62 91 GLU A N 1
ATOM 728 C CA . GLU A 1 91 ? -5.182 -3.064 19.964 1.00 96.62 91 GLU A CA 1
ATOM 729 C C . GLU A 1 91 ? -5.132 -2.092 18.775 1.00 96.62 91 GLU A C 1
ATOM 731 O O . GLU A 1 91 ? -4.341 -2.277 17.849 1.00 96.62 91 GLU A O 1
ATOM 736 N N . ARG A 1 92 ? -5.905 -1.000 18.820 1.00 97.75 92 ARG A N 1
ATOM 737 C CA . ARG A 1 92 ? -5.899 0.041 17.784 1.00 97.75 92 ARG A CA 1
ATOM 738 C C . ARG A 1 92 ? -4.510 0.647 17.603 1.00 97.75 92 ARG A C 1
ATOM 740 O O . ARG A 1 92 ? -4.094 0.831 16.461 1.00 97.75 92 ARG A O 1
ATOM 747 N N . ALA A 1 93 ? -3.804 0.961 18.688 1.00 97.62 93 ALA A N 1
ATOM 748 C CA . ALA A 1 93 ? -2.446 1.493 18.623 1.00 97.62 93 ALA A CA 1
ATOM 749 C C . ALA A 1 93 ? -1.494 0.510 17.920 1.00 97.62 93 ALA A C 1
ATOM 751 O O . ALA A 1 93 ? -0.815 0.895 16.970 1.00 97.62 93 ALA A O 1
ATOM 752 N N . SER A 1 94 ? -1.540 -0.773 18.289 1.00 98.00 94 SER A N 1
ATOM 753 C CA . SER A 1 94 ? -0.734 -1.816 17.643 1.00 98.00 94 SER A CA 1
ATOM 754 C C . SER A 1 94 ? -1.062 -1.987 16.151 1.00 98.00 94 SER A C 1
ATOM 756 O O . SER A 1 94 ? -0.167 -2.125 15.314 1.00 98.00 94 SER A O 1
ATOM 758 N N . ILE A 1 95 ? -2.344 -1.931 15.770 1.00 97.94 95 ILE A N 1
ATOM 759 C CA . ILE A 1 95 ? -2.741 -2.003 14.355 1.00 97.94 95 ILE A CA 1
ATOM 760 C C . ILE A 1 95 ? -2.247 -0.764 13.589 1.00 97.94 95 ILE A C 1
ATOM 762 O O . ILE A 1 95 ? -1.826 -0.889 12.438 1.00 97.94 95 ILE A O 1
ATOM 766 N N . LEU A 1 96 ? -2.276 0.427 14.197 1.00 98.31 96 LEU A N 1
ATOM 767 C CA . LEU A 1 96 ? -1.772 1.656 13.575 1.00 98.31 96 LEU A CA 1
ATOM 768 C C . LEU A 1 96 ? -0.262 1.599 13.316 1.00 98.31 96 LEU A C 1
ATOM 770 O O . LEU A 1 96 ? 0.174 2.023 12.245 1.00 98.31 96 LEU A O 1
ATOM 774 N N . GLU A 1 97 ? 0.518 1.027 14.232 1.00 98.25 97 GLU A N 1
ATOM 775 C CA . GLU A 1 97 ? 1.951 0.777 14.022 1.00 98.25 97 GLU A CA 1
ATOM 776 C C . GLU A 1 97 ? 2.173 -0.147 12.816 1.00 98.25 97 GLU A C 1
ATOM 778 O O . GLU A 1 97 ? 2.872 0.217 11.867 1.00 98.25 97 GLU A O 1
ATOM 783 N N . ARG A 1 98 ? 1.466 -1.285 12.768 1.00 98.12 98 ARG A N 1
ATOM 784 C CA . ARG A 1 98 ? 1.499 -2.210 11.618 1.00 98.12 98 ARG A CA 1
ATOM 785 C C . ARG A 1 98 ? 1.057 -1.541 10.312 1.00 98.12 98 ARG A C 1
ATOM 787 O O . ARG A 1 98 ? 1.573 -1.858 9.240 1.00 98.12 98 ARG A O 1
ATOM 794 N N . LEU A 1 99 ? 0.089 -0.622 10.368 1.00 98.38 99 LEU A N 1
ATOM 795 C CA . LEU A 1 99 ? -0.375 0.129 9.200 1.00 98.38 99 LEU A CA 1
ATOM 796 C C . LEU A 1 99 ? 0.717 1.066 8.680 1.00 98.38 99 LEU A C 1
ATOM 798 O O . LEU A 1 99 ? 0.901 1.172 7.465 1.00 98.38 99 LEU A O 1
ATOM 802 N N . GLN A 1 100 ? 1.436 1.732 9.582 1.00 98.31 100 GLN A N 1
ATOM 803 C CA . GLN A 1 100 ? 2.551 2.603 9.236 1.00 98.31 100 GLN A CA 1
ATOM 804 C C . GLN A 1 100 ? 3.699 1.811 8.602 1.00 98.31 100 GLN A C 1
ATOM 806 O O . GLN A 1 100 ? 4.206 2.217 7.556 1.00 98.31 100 GLN A O 1
ATOM 811 N N . GLU A 1 101 ? 4.062 0.661 9.169 1.00 98.12 101 GLU A N 1
ATOM 812 C CA . GLU A 1 101 ? 5.058 -0.245 8.585 1.00 98.12 101 GLU A CA 1
ATOM 813 C C . GLU A 1 101 ? 4.641 -0.700 7.180 1.00 98.12 101 GLU A C 1
ATOM 815 O O . GLU A 1 101 ? 5.390 -0.542 6.213 1.00 98.12 101 GLU A O 1
ATOM 820 N N . ALA A 1 102 ? 3.401 -1.173 7.021 1.00 98.12 102 ALA A N 1
ATOM 821 C CA . ALA A 1 102 ? 2.880 -1.589 5.721 1.00 98.12 102 ALA A CA 1
ATOM 822 C C . ALA A 1 102 ? 2.855 -0.438 4.698 1.00 98.12 102 ALA A C 1
ATOM 824 O O . ALA A 1 102 ? 3.076 -0.661 3.505 1.00 98.12 102 ALA A O 1
ATOM 825 N N . GLN A 1 103 ? 2.607 0.798 5.139 1.00 98.31 103 GLN A N 1
ATOM 826 C CA . GLN A 1 103 ? 2.672 1.980 4.280 1.00 98.31 103 GLN A CA 1
ATOM 827 C C . GLN A 1 103 ? 4.110 2.255 3.812 1.00 98.31 103 GLN A C 1
ATOM 829 O O . GLN A 1 103 ? 4.325 2.445 2.615 1.00 98.31 103 GLN A O 1
ATOM 834 N N . GLN A 1 104 ? 5.098 2.174 4.706 1.00 98.31 104 GLN A N 1
ATOM 835 C CA . GLN A 1 104 ? 6.514 2.306 4.340 1.00 98.31 104 GLN A CA 1
ATOM 836 C C . GLN A 1 104 ? 6.945 1.231 3.333 1.00 98.31 104 GLN A C 1
ATOM 838 O O . GLN A 1 104 ? 7.674 1.517 2.379 1.00 98.31 104 GLN A O 1
ATOM 843 N N . GLU A 1 105 ? 6.465 -0.003 3.493 1.00 97.94 105 GLU A N 1
ATOM 844 C CA . GLU A 1 105 ? 6.744 -1.073 2.538 1.00 97.94 105 GLU A CA 1
ATOM 845 C C . GLU A 1 105 ? 6.156 -0.806 1.147 1.00 97.94 105 GLU A C 1
ATOM 847 O O . GLU A 1 105 ? 6.807 -1.102 0.136 1.00 97.94 105 GLU A O 1
ATOM 852 N N . VAL A 1 106 ? 4.933 -0.267 1.083 1.00 98.44 106 VAL A N 1
ATOM 853 C CA . VAL A 1 106 ? 4.294 0.150 -0.173 1.00 98.44 106 VAL A CA 1
ATOM 854 C C . VAL A 1 106 ? 5.122 1.242 -0.839 1.00 98.44 106 VAL A C 1
ATOM 856 O O . VAL A 1 106 ? 5.431 1.121 -2.024 1.00 98.44 106 VAL A O 1
ATOM 859 N N . ASP A 1 107 ? 5.543 2.260 -0.092 1.00 98.12 107 ASP A N 1
ATOM 860 C CA . ASP A 1 107 ? 6.335 3.370 -0.629 1.00 98.12 107 ASP A CA 1
ATOM 861 C C . ASP A 1 107 ? 7.695 2.885 -1.156 1.00 98.12 107 ASP A C 1
ATOM 863 O O . ASP A 1 107 ? 8.106 3.227 -2.271 1.00 98.12 107 ASP A O 1
ATOM 867 N N . ALA A 1 108 ? 8.359 1.983 -0.428 1.00 97.56 108 ALA A N 1
ATOM 868 C CA . ALA A 1 108 ? 9.592 1.348 -0.886 1.00 97.56 108 ALA A CA 1
ATOM 869 C C . ALA A 1 108 ? 9.385 0.539 -2.184 1.00 97.56 108 ALA A C 1
ATOM 871 O O . ALA A 1 108 ? 10.212 0.608 -3.101 1.00 97.56 108 ALA A O 1
ATOM 872 N N . ALA A 1 109 ? 8.278 -0.204 -2.298 1.00 97.31 109 ALA A N 1
ATOM 873 C CA . ALA A 1 109 ? 7.933 -0.952 -3.508 1.00 97.31 109 ALA A CA 1
ATOM 874 C C . ALA A 1 109 ? 7.593 -0.030 -4.694 1.00 97.31 109 ALA A C 1
ATOM 876 O O . ALA A 1 109 ? 7.992 -0.314 -5.828 1.00 97.31 109 ALA A O 1
ATOM 877 N N . GLN A 1 110 ? 6.932 1.106 -4.452 1.00 98.19 110 GLN A N 1
ATOM 878 C CA . GLN A 1 110 ? 6.679 2.123 -5.477 1.00 98.19 110 GLN A CA 1
ATOM 879 C C . GLN A 1 110 ? 7.984 2.710 -6.016 1.00 98.19 110 GLN A C 1
ATOM 881 O O . GLN A 1 110 ? 8.160 2.804 -7.232 1.00 98.19 110 GLN A O 1
ATOM 886 N N . ILE A 1 111 ? 8.926 3.058 -5.132 1.00 97.19 111 ILE A N 1
ATOM 887 C CA . ILE A 1 111 ? 10.245 3.568 -5.530 1.00 97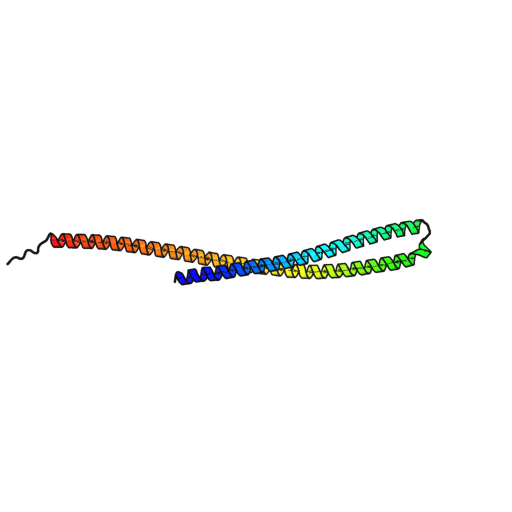.19 111 ILE A CA 1
ATOM 888 C C . ILE A 1 111 ? 10.980 2.535 -6.392 1.00 97.19 111 ILE A C 1
ATOM 890 O O . ILE A 1 111 ? 11.507 2.889 -7.449 1.00 97.19 111 ILE A O 1
ATOM 894 N N . ARG A 1 112 ? 10.997 1.256 -5.985 1.00 94.38 112 ARG A N 1
ATOM 895 C CA . ARG A 1 112 ? 11.599 0.173 -6.785 1.00 94.38 112 ARG A CA 1
ATOM 896 C C . ARG A 1 112 ? 10.945 0.049 -8.160 1.00 94.38 112 ARG A C 1
ATOM 898 O O . ARG A 1 112 ? 11.658 -0.013 -9.157 1.00 94.38 112 ARG A O 1
ATOM 905 N N . THR A 1 113 ? 9.616 0.071 -8.217 1.00 97.38 113 THR A N 1
ATOM 906 C CA . THR A 1 113 ? 8.854 -0.030 -9.472 1.00 97.38 113 THR A CA 1
ATOM 907 C C . THR A 1 113 ? 9.198 1.117 -10.422 1.00 97.38 113 THR A C 1
ATOM 909 O O . THR A 1 113 ? 9.550 0.871 -11.573 1.00 97.38 113 THR A O 1
ATOM 912 N N . ARG A 1 114 ? 9.214 2.366 -9.932 1.00 97.56 114 ARG A N 1
ATOM 913 C CA . ARG A 1 114 ? 9.608 3.539 -10.733 1.00 97.56 114 ARG A CA 1
ATOM 914 C C . ARG A 1 114 ? 11.039 3.419 -11.256 1.00 97.56 114 ARG A C 1
ATOM 916 O O . ARG A 1 114 ? 11.286 3.696 -12.425 1.00 97.56 114 ARG A O 1
ATOM 923 N N . LYS A 1 115 ? 11.981 2.965 -10.420 1.00 94.56 115 LYS A N 1
ATOM 924 C CA . LYS A 1 115 ? 13.373 2.730 -10.843 1.00 94.56 115 LYS A CA 1
ATOM 925 C C . LYS A 1 115 ? 13.461 1.704 -11.976 1.00 94.56 115 LYS A C 1
ATOM 927 O O . LYS A 1 115 ? 14.180 1.946 -12.941 1.00 94.56 115 LYS A O 1
ATOM 932 N N . GLN A 1 116 ? 12.722 0.595 -11.888 1.00 94.31 116 GLN A N 1
ATOM 933 C CA . GLN A 1 116 ? 12.691 -0.414 -12.954 1.00 94.31 116 GLN A CA 1
ATOM 934 C C . GLN A 1 116 ? 12.050 0.124 -14.236 1.00 94.31 116 GLN A C 1
ATOM 936 O O . GLN A 1 116 ? 12.570 -0.115 -15.322 1.00 94.31 116 GLN A O 1
ATOM 941 N N . GLN A 1 117 ? 10.977 0.907 -14.115 1.00 97.12 117 GLN A N 1
ATOM 942 C CA . GLN A 1 117 ? 10.311 1.527 -15.258 1.00 97.12 117 GLN A CA 1
ATOM 943 C C . GLN A 1 117 ? 11.235 2.506 -15.995 1.00 97.12 117 GLN A C 1
ATOM 945 O O . GLN A 1 117 ? 11.347 2.442 -17.217 1.00 97.12 117 GLN A O 1
ATOM 950 N N . HIS A 1 118 ? 11.953 3.362 -15.263 1.00 96.56 118 HIS A N 1
ATOM 951 C CA . HIS A 1 118 ? 12.951 4.255 -15.856 1.00 96.56 118 HIS A CA 1
ATOM 952 C C . HIS A 1 118 ? 14.091 3.482 -16.528 1.00 96.56 118 HIS A C 1
ATOM 954 O O . HIS A 1 118 ? 14.479 3.813 -17.645 1.00 96.56 118 HIS A O 1
ATOM 960 N N . ALA A 1 119 ? 14.603 2.428 -15.886 1.00 92.94 119 ALA A N 1
ATOM 961 C CA . ALA A 1 119 ? 15.649 1.596 -16.476 1.00 92.94 119 ALA A CA 1
ATOM 962 C C . ALA A 1 119 ? 15.188 0.925 -17.782 1.00 92.94 119 ALA A C 1
ATOM 964 O O . ALA A 1 119 ? 15.940 0.908 -18.755 1.00 92.94 119 ALA A O 1
ATOM 965 N N . LEU A 1 120 ? 13.954 0.410 -17.821 1.00 96.12 120 LEU A N 1
ATOM 966 C CA . LEU A 1 120 ? 13.366 -0.175 -19.024 1.00 96.12 120 LEU A CA 1
ATOM 967 C C . LEU A 1 120 ? 13.212 0.867 -20.139 1.00 96.12 120 LEU A C 1
ATOM 969 O O . LEU A 1 120 ? 13.631 0.597 -21.262 1.00 96.12 120 LEU A O 1
ATOM 973 N N . SER A 1 121 ? 12.688 2.057 -19.824 1.00 96.88 121 SER A N 1
ATOM 974 C CA . SER A 1 121 ? 12.543 3.157 -20.790 1.00 96.88 121 SER A CA 1
ATOM 975 C C . SER A 1 121 ? 13.877 3.503 -21.448 1.00 96.88 121 SER A C 1
ATOM 977 O O . SER A 1 121 ? 13.972 3.504 -22.670 1.00 96.88 121 SER A O 1
ATOM 979 N N . ASN A 1 122 ? 14.936 3.679 -20.651 1.00 95.50 122 ASN A N 1
ATOM 980 C CA . ASN A 1 122 ? 16.263 4.019 -21.168 1.00 95.50 122 ASN A CA 1
ATOM 981 C C . ASN A 1 122 ? 16.804 2.959 -22.141 1.00 95.50 122 ASN A C 1
ATOM 983 O O . ASN A 1 122 ? 17.446 3.287 -23.139 1.00 95.50 122 ASN A O 1
ATOM 987 N N . ILE A 1 123 ? 16.563 1.675 -21.857 1.00 94.56 123 ILE A N 1
ATOM 988 C CA . ILE A 1 123 ? 17.023 0.584 -22.726 1.00 94.56 123 ILE A CA 1
ATOM 989 C C . ILE A 1 123 ? 16.185 0.537 -24.007 1.00 94.56 123 ILE A C 1
ATOM 991 O O . ILE A 1 123 ? 16.747 0.336 -25.083 1.00 94.56 123 ILE A O 1
ATOM 995 N N . ILE A 1 124 ? 14.869 0.750 -23.916 1.00 96.19 124 ILE A N 1
ATOM 996 C CA . ILE A 1 124 ? 13.987 0.840 -25.088 1.00 96.19 124 ILE A CA 1
ATOM 997 C C . ILE A 1 124 ? 14.437 1.981 -26.007 1.00 96.19 124 ILE A C 1
ATOM 999 O O . ILE A 1 124 ? 14.586 1.762 -27.211 1.00 96.19 124 ILE A O 1
ATOM 1003 N N . ASP A 1 125 ? 14.723 3.157 -25.448 1.00 96.25 125 ASP A N 1
ATOM 1004 C CA . ASP A 1 125 ? 15.183 4.323 -26.204 1.00 96.25 125 ASP A CA 1
ATOM 1005 C C . ASP A 1 125 ? 16.514 4.041 -26.913 1.00 96.25 125 ASP A C 1
ATOM 1007 O O . ASP A 1 125 ? 16.651 4.283 -28.115 1.00 96.25 125 ASP A O 1
ATOM 1011 N N . MET A 1 126 ? 17.475 3.443 -26.203 1.00 94.50 126 MET A N 1
ATOM 1012 C CA . MET A 1 126 ? 18.761 3.039 -26.777 1.00 94.50 126 MET A CA 1
ATOM 1013 C C . MET A 1 126 ? 18.591 2.012 -27.907 1.00 94.50 126 MET A C 1
ATOM 1015 O O . MET A 1 126 ? 19.191 2.163 -28.972 1.00 94.50 126 MET A O 1
ATOM 1019 N N . VAL A 1 127 ? 17.746 0.990 -27.726 1.00 94.81 127 VAL A N 1
ATOM 1020 C CA . VAL A 1 127 ? 17.437 0.009 -28.783 1.00 94.81 127 VAL A CA 1
ATOM 1021 C C . VAL A 1 127 ? 16.807 0.697 -29.996 1.00 94.81 127 VAL A C 1
ATOM 1023 O O . VAL A 1 127 ? 17.170 0.389 -31.134 1.00 94.81 127 VAL A O 1
ATOM 1026 N N . GLY A 1 128 ? 15.903 1.655 -29.777 1.00 95.44 128 GLY A N 1
ATOM 1027 C CA . GLY A 1 128 ? 15.302 2.465 -30.836 1.00 95.44 128 GLY A CA 1
ATOM 1028 C C . GLY A 1 128 ? 16.345 3.254 -31.632 1.00 95.44 128 GLY A C 1
ATOM 1029 O O . GLY A 1 128 ? 16.344 3.216 -32.866 1.00 95.44 128 GLY A O 1
ATOM 1030 N N . GLN A 1 129 ? 17.287 3.902 -30.943 1.00 95.75 129 GLN A N 1
ATOM 1031 C CA . GLN A 1 129 ? 18.398 4.623 -31.572 1.00 95.75 129 GLN A CA 1
ATOM 1032 C C . GLN A 1 129 ? 19.312 3.687 -32.373 1.00 95.75 129 GLN A C 1
ATOM 1034 O O . GLN A 1 129 ? 19.629 3.982 -33.525 1.00 95.75 129 GLN A O 1
ATOM 1039 N N . MET A 1 130 ? 19.676 2.526 -31.819 1.00 93.50 130 MET A N 1
ATOM 1040 C CA . MET A 1 130 ? 20.502 1.535 -32.517 1.00 93.50 130 MET A CA 1
ATOM 1041 C C . MET A 1 130 ? 19.833 1.024 -33.798 1.00 93.50 130 MET A C 1
ATOM 1043 O O . MET A 1 130 ? 20.493 0.912 -34.831 1.00 93.50 130 MET A O 1
ATOM 1047 N N . LYS A 1 131 ? 18.521 0.754 -33.762 1.00 94.06 131 LYS A N 1
ATOM 1048 C CA . LYS A 1 131 ? 17.754 0.355 -34.954 1.00 94.06 131 LYS A CA 1
ATOM 1049 C C . LYS A 1 131 ? 17.754 1.444 -36.018 1.00 94.06 131 LYS A C 1
ATOM 1051 O O . LYS A 1 131 ? 17.932 1.144 -37.198 1.00 94.06 131 LYS A O 1
ATOM 1056 N N . LYS A 1 132 ? 17.584 2.703 -35.607 1.00 95.44 132 LYS A N 1
ATOM 1057 C CA . LYS A 1 132 ? 17.629 3.852 -36.516 1.00 95.44 132 LYS A CA 1
ATOM 1058 C C . LYS A 1 132 ? 18.999 3.982 -37.187 1.00 95.44 132 LYS A C 1
ATOM 1060 O O . LYS A 1 132 ? 19.042 4.096 -38.407 1.00 95.44 132 LYS A O 1
ATOM 1065 N N . MET A 1 133 ? 20.091 3.889 -36.426 1.00 94.38 133 MET A N 1
ATOM 1066 C CA . MET A 1 133 ? 21.449 3.931 -36.987 1.00 94.38 133 MET A CA 1
ATOM 1067 C C . MET A 1 133 ? 21.707 2.766 -37.947 1.00 94.38 133 MET A C 1
ATOM 1069 O O . MET A 1 133 ? 22.169 2.990 -39.059 1.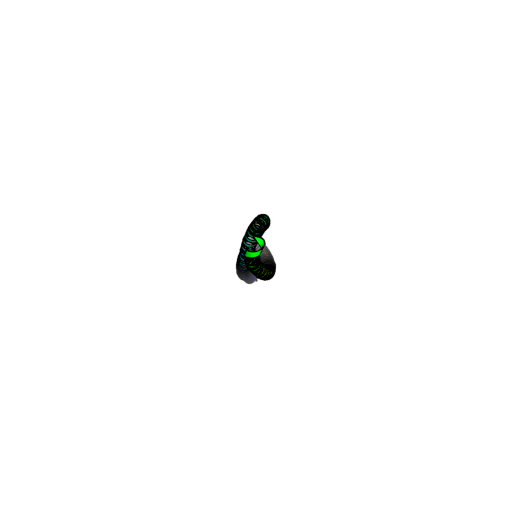00 94.38 133 MET A O 1
ATOM 1073 N N . GLN A 1 134 ? 21.338 1.533 -37.578 1.00 93.00 134 GLN A N 1
ATOM 1074 C CA . GLN A 1 134 ? 21.500 0.379 -38.471 1.00 93.00 134 GLN A CA 1
ATOM 1075 C C . GLN A 1 134 ? 20.730 0.536 -39.783 1.00 93.00 134 GLN A C 1
ATOM 1077 O O . GLN A 1 134 ? 21.203 0.096 -40.828 1.00 93.00 134 GLN A O 1
ATOM 1082 N N . ARG A 1 135 ? 19.540 1.144 -39.741 1.00 94.19 135 ARG A N 1
ATOM 1083 C CA . ARG A 1 135 ? 18.763 1.432 -40.947 1.00 94.19 135 ARG A CA 1
ATOM 1084 C C . ARG A 1 135 ? 19.471 2.460 -41.829 1.00 94.19 135 ARG A C 1
ATOM 1086 O O . ARG A 1 135 ? 19.646 2.197 -43.012 1.00 94.19 135 ARG A O 1
ATOM 1093 N N . GLN A 1 136 ? 19.939 3.560 -41.243 1.00 95.19 136 GLN A N 1
ATOM 1094 C CA . GLN A 1 136 ? 20.684 4.599 -41.960 1.00 95.19 136 GLN A CA 1
ATOM 1095 C C . GLN A 1 136 ? 21.977 4.055 -42.584 1.00 95.19 136 GLN A C 1
ATOM 1097 O O . GLN A 1 136 ? 22.274 4.355 -43.734 1.00 95.19 136 GLN A O 1
ATOM 1102 N N . GLU A 1 137 ? 22.721 3.208 -41.869 1.00 93.44 137 GLU A N 1
ATOM 1103 C CA . GLU A 1 137 ? 23.922 2.557 -42.405 1.00 93.44 137 GLU A CA 1
ATOM 1104 C C . GLU A 1 137 ? 23.612 1.623 -43.579 1.00 93.44 137 GLU A C 1
ATOM 1106 O O . GLU A 1 137 ? 24.381 1.566 -44.538 1.00 93.44 137 GLU A O 1
ATOM 1111 N N . ARG A 1 138 ? 22.508 0.869 -43.517 1.00 92.62 138 ARG A N 1
ATOM 1112 C CA . ARG A 1 138 ? 22.085 -0.005 -44.622 1.00 92.62 138 ARG A CA 1
ATOM 1113 C C . ARG A 1 138 ? 21.697 0.810 -45.848 1.00 92.62 138 ARG A C 1
ATOM 1115 O O . ARG A 1 138 ? 22.204 0.520 -46.924 1.00 92.62 138 ARG A O 1
ATOM 1122 N N . GLU A 1 139 ? 20.878 1.842 -45.663 1.00 93.19 139 GLU A N 1
ATOM 1123 C CA . GLU A 1 139 ? 20.459 2.754 -46.733 1.00 93.19 139 GLU A CA 1
ATOM 1124 C C . GLU A 1 139 ? 21.681 3.437 -47.376 1.00 93.19 139 GLU A C 1
ATOM 1126 O O . GLU A 1 139 ? 21.827 3.413 -48.594 1.00 93.19 139 GLU A O 1
ATOM 1131 N N . ALA A 1 140 ? 22.629 3.943 -46.578 1.00 92.62 140 ALA A N 1
ATOM 1132 C CA . ALA A 1 140 ? 23.864 4.541 -47.089 1.00 92.62 140 ALA A CA 1
ATOM 1133 C C . ALA A 1 140 ? 24.723 3.543 -47.889 1.00 92.62 140 ALA A C 1
ATOM 1135 O O . ALA A 1 140 ? 25.230 3.878 -48.959 1.00 92.62 140 ALA A O 1
ATOM 1136 N N . ARG A 1 141 ? 24.859 2.297 -47.411 1.00 92.69 141 ARG A N 1
ATOM 1137 C CA . ARG A 1 141 ? 25.585 1.238 -48.137 1.00 92.69 141 ARG A CA 1
ATOM 1138 C C . ARG A 1 141 ? 24.889 0.842 -49.437 1.00 92.69 141 ARG A C 1
ATOM 1140 O O . ARG A 1 141 ? 25.571 0.502 -50.397 1.00 92.69 141 ARG A O 1
ATOM 1147 N N . GLU A 1 142 ? 23.560 0.832 -49.471 1.00 92.00 142 GLU A N 1
ATOM 1148 C CA . GLU A 1 142 ? 22.788 0.545 -50.684 1.00 92.00 142 GLU A CA 1
ATOM 1149 C C . GLU A 1 142 ? 22.946 1.652 -51.726 1.00 92.00 142 GLU A C 1
ATOM 1151 O O . GLU A 1 142 ? 23.220 1.345 -52.886 1.00 92.00 142 GLU A O 1
ATOM 1156 N N . VAL A 1 143 ? 22.870 2.920 -51.306 1.00 92.19 143 VAL A N 1
ATOM 1157 C CA . VAL A 1 143 ? 23.145 4.073 -52.175 1.00 92.19 143 VAL A CA 1
ATOM 1158 C C . VAL A 1 143 ? 24.557 3.975 -52.747 1.00 92.19 143 VAL A C 1
ATOM 1160 O O . VAL A 1 143 ? 24.711 3.967 -53.965 1.00 92.19 143 VAL A O 1
ATOM 1163 N N . GLN A 1 144 ? 25.569 3.770 -51.902 1.00 89.25 144 GLN A N 1
ATOM 1164 C CA . GLN A 1 144 ? 26.957 3.666 -52.353 1.00 89.25 144 GLN A CA 1
ATOM 1165 C C . GLN A 1 144 ? 27.174 2.498 -53.327 1.00 89.25 144 GLN A C 1
ATOM 1167 O O . GLN A 1 144 ? 27.803 2.663 -54.365 1.00 89.25 144 GLN A O 1
ATOM 1172 N N . ARG A 1 145 ? 26.580 1.326 -53.061 1.00 89.19 145 ARG A N 1
ATOM 1173 C CA . ARG A 1 145 ? 26.622 0.190 -54.000 1.00 89.19 145 ARG A CA 1
ATOM 1174 C C . ARG A 1 145 ? 25.967 0.514 -55.339 1.00 89.19 145 ARG A C 1
ATOM 1176 O O . ARG A 1 145 ? 26.438 0.034 -56.368 1.00 89.19 145 ARG A O 1
ATOM 1183 N N . SER A 1 146 ? 24.873 1.273 -55.333 1.00 89.12 146 SER A N 1
ATOM 1184 C CA . SER A 1 146 ? 24.200 1.684 -56.565 1.00 89.12 146 SER A CA 1
ATOM 1185 C C . SER A 1 146 ? 25.054 2.665 -57.372 1.00 89.12 146 SER A C 1
ATOM 1187 O O . SER A 1 146 ? 25.183 2.499 -58.583 1.00 89.12 146 SER A O 1
ATOM 1189 N N . GLU A 1 147 ? 25.715 3.615 -56.705 1.00 88.88 147 GLU A N 1
ATOM 1190 C CA . GLU A 1 147 ? 26.643 4.564 -57.325 1.00 88.88 147 GLU A CA 1
ATOM 1191 C C . GLU A 1 147 ? 27.866 3.847 -57.913 1.00 88.88 147 GLU A C 1
ATOM 1193 O O . GLU A 1 147 ? 28.205 4.068 -59.077 1.00 88.88 147 GLU A O 1
ATOM 1198 N N . ASP A 1 148 ? 28.467 2.918 -57.162 1.00 89.50 148 ASP A N 1
ATOM 1199 C CA . ASP A 1 148 ? 29.585 2.088 -57.625 1.00 89.50 148 ASP A CA 1
ATOM 1200 C C . ASP A 1 148 ? 29.190 1.231 -58.839 1.00 89.50 148 ASP A C 1
ATOM 1202 O O . ASP A 1 148 ? 29.948 1.121 -59.806 1.00 89.50 148 ASP A O 1
ATOM 1206 N N . ALA A 1 149 ? 27.986 0.646 -58.834 1.00 86.81 149 ALA A N 1
ATOM 1207 C CA . ALA A 1 149 ? 27.473 -0.137 -59.957 1.00 86.81 149 ALA A CA 1
ATOM 1208 C C . ALA A 1 149 ? 27.260 0.727 -61.212 1.00 86.81 149 ALA A C 1
ATOM 1210 O O . ALA A 1 149 ? 27.625 0.315 -62.318 1.00 86.81 149 ALA A O 1
ATOM 1211 N N . VAL A 1 150 ? 26.724 1.942 -61.051 1.00 88.12 150 VAL A N 1
ATOM 1212 C CA . VAL A 1 150 ? 26.586 2.913 -62.146 1.00 88.12 150 VAL A CA 1
ATOM 1213 C C . VAL A 1 150 ? 27.964 3.302 -62.686 1.00 88.12 150 VAL A C 1
ATOM 1215 O O . VAL A 1 150 ? 28.177 3.227 -63.898 1.00 88.12 150 VAL A O 1
ATOM 1218 N N . ALA A 1 151 ? 28.922 3.641 -61.823 1.00 86.19 151 ALA A N 1
ATOM 1219 C CA . ALA A 1 151 ? 30.283 4.003 -62.221 1.00 86.19 151 ALA A CA 1
ATOM 1220 C C . ALA A 1 151 ? 30.999 2.860 -62.964 1.00 86.19 151 ALA A C 1
ATOM 1222 O O . ALA A 1 151 ? 31.602 3.081 -64.018 1.00 86.19 151 ALA A O 1
ATOM 1223 N N . ALA A 1 152 ? 30.877 1.624 -62.471 1.00 85.75 152 ALA A N 1
ATOM 1224 C CA . ALA A 1 152 ? 31.421 0.437 -63.124 1.00 85.75 152 ALA A CA 1
ATOM 1225 C C . ALA A 1 152 ? 30.783 0.193 -64.502 1.00 85.75 152 ALA A C 1
ATOM 1227 O O . ALA A 1 152 ? 31.494 -0.091 -65.469 1.00 85.75 152 ALA A O 1
ATOM 1228 N N . SER A 1 153 ? 29.459 0.351 -64.620 1.00 85.12 153 SER A N 1
ATOM 1229 C CA . SER A 1 153 ? 28.747 0.208 -65.898 1.00 85.12 153 SER A CA 1
ATOM 1230 C C . SER A 1 153 ? 29.194 1.256 -66.927 1.00 85.12 153 SER A C 1
ATOM 1232 O O . SER A 1 153 ? 29.462 0.911 -68.078 1.00 85.12 153 SER A O 1
ATOM 1234 N N . TRP A 1 154 ? 29.392 2.507 -66.497 1.00 87.00 154 TRP A N 1
ATOM 1235 C CA . TRP A 1 154 ? 29.940 3.581 -67.325 1.00 87.00 154 TRP A CA 1
ATOM 1236 C C . TRP A 1 154 ? 31.367 3.288 -67.790 1.00 87.00 154 TRP A C 1
ATOM 1238 O O . TRP A 1 154 ? 31.686 3.479 -68.965 1.00 87.00 154 TRP A O 1
ATOM 1248 N N . TYR A 1 155 ? 32.230 2.802 -66.895 1.00 83.25 155 TYR A N 1
ATOM 1249 C CA . TYR A 1 155 ? 33.602 2.431 -67.238 1.00 83.25 155 TYR A CA 1
ATOM 1250 C C . TYR A 1 155 ? 33.647 1.294 -68.273 1.00 83.25 155 TYR A C 1
ATOM 1252 O O . TYR A 1 155 ? 34.382 1.382 -69.259 1.00 83.25 155 TYR A O 1
ATOM 1260 N N . LEU A 1 156 ? 32.825 0.255 -68.097 1.00 83.31 156 LEU A N 1
ATOM 1261 C CA . LEU A 1 156 ? 32.720 -0.862 -69.040 1.00 83.31 156 LEU A CA 1
ATOM 1262 C C . LEU A 1 156 ? 32.160 -0.427 -70.402 1.00 83.31 156 LEU A C 1
ATOM 1264 O O . LEU A 1 156 ? 32.709 -0.806 -71.438 1.00 83.31 156 LEU A O 1
ATOM 1268 N N . ALA A 1 157 ? 31.122 0.412 -70.422 1.00 80.31 157 ALA A N 1
ATOM 1269 C CA . ALA A 1 157 ? 30.578 0.983 -71.655 1.00 80.31 157 ALA A CA 1
ATOM 1270 C C . ALA A 1 157 ? 31.629 1.830 -72.397 1.00 80.31 157 ALA A C 1
ATOM 1272 O O . ALA A 1 157 ? 31.802 1.714 -73.608 1.00 80.31 157 ALA A O 1
ATOM 1273 N N . ARG A 1 158 ? 32.412 2.632 -71.668 1.00 75.94 158 ARG A N 1
ATOM 1274 C CA . ARG A 1 158 ? 33.491 3.433 -72.258 1.00 75.94 158 ARG A CA 1
ATOM 1275 C C . ARG A 1 158 ? 34.623 2.571 -72.821 1.00 75.94 158 ARG A C 1
ATOM 1277 O O . ARG A 1 158 ? 35.135 2.875 -73.893 1.00 75.94 158 ARG A O 1
ATOM 1284 N N . LYS A 1 159 ? 35.006 1.496 -72.125 1.00 73.56 159 LYS A N 1
ATOM 1285 C CA . LYS A 1 159 ? 36.052 0.565 -72.577 1.00 73.56 159 LYS A CA 1
ATOM 1286 C C . LYS A 1 159 ? 35.622 -0.253 -73.800 1.00 73.56 159 LYS A C 1
ATOM 1288 O O . LYS A 1 159 ? 36.452 -0.566 -74.639 1.00 73.56 159 LYS A O 1
ATOM 1293 N N . THR A 1 160 ? 34.337 -0.579 -73.923 1.00 72.75 160 THR A N 1
ATOM 1294 C CA . THR A 1 160 ? 33.796 -1.309 -75.085 1.00 72.75 160 THR A CA 1
ATOM 1295 C C . THR A 1 160 ? 33.618 -0.423 -76.322 1.00 72.75 160 THR A C 1
ATOM 1297 O O . THR A 1 160 ? 33.752 -0.916 -77.437 1.00 72.75 160 THR A O 1
ATOM 1300 N N . LEU A 1 161 ? 33.387 0.882 -76.142 1.00 63.28 161 LEU A N 1
ATOM 1301 C CA . LEU A 1 161 ? 33.319 1.875 -77.227 1.00 63.28 161 LEU A CA 1
ATOM 1302 C C . LEU A 1 161 ? 34.691 2.361 -77.726 1.00 63.28 161 LEU A C 1
ATOM 1304 O O . LEU A 1 161 ? 34.765 2.991 -78.778 1.00 63.28 161 LEU A O 1
ATOM 1308 N N . ALA A 1 162 ? 35.767 2.072 -76.996 1.00 60.09 162 ALA A N 1
ATOM 1309 C CA . ALA A 1 162 ? 37.140 2.307 -77.423 1.00 60.09 162 ALA A CA 1
ATOM 1310 C C . ALA A 1 162 ? 37.814 0.956 -77.717 1.00 60.09 162 ALA A C 1
ATOM 1312 O O . ALA A 1 162 ? 38.542 0.451 -76.858 1.00 60.09 162 ALA A O 1
ATOM 1313 N N . PRO A 1 163 ? 37.573 0.327 -78.887 1.00 54.00 163 PRO A N 1
ATOM 1314 C CA . PRO A 1 163 ? 38.384 -0.811 -79.280 1.00 54.00 163 PRO A CA 1
ATOM 1315 C C . PRO A 1 163 ? 39.824 -0.315 -79.358 1.00 54.00 163 PRO A C 1
ATOM 1317 O O . PRO A 1 163 ? 40.103 0.696 -80.005 1.00 54.00 163 PRO A O 1
ATOM 1320 N N . GLU A 1 164 ? 40.716 -0.988 -78.634 1.00 53.66 164 GLU A N 1
ATOM 1321 C CA . GLU A 1 164 ? 42.152 -0.776 -78.745 1.00 53.66 164 GLU A CA 1
ATOM 1322 C C . GLU A 1 164 ? 42.489 -0.692 -80.231 1.00 53.66 164 GLU A C 1
ATOM 1324 O O . GLU A 1 164 ? 42.260 -1.645 -80.982 1.00 53.66 164 GLU A O 1
ATOM 1329 N N . ALA A 1 165 ? 42.985 0.469 -80.656 1.00 52.50 165 ALA A N 1
ATOM 1330 C CA . ALA A 1 165 ? 43.649 0.603 -81.930 1.00 52.50 165 ALA A CA 1
ATOM 1331 C C . ALA A 1 165 ? 44.877 -0.309 -81.859 1.00 52.50 165 ALA A C 1
ATOM 1333 O O . ALA A 1 165 ? 45.951 0.091 -81.414 1.00 52.50 165 ALA A O 1
ATOM 1334 N N . ARG A 1 166 ? 44.682 -1.581 -82.218 1.00 52.16 166 ARG A N 1
ATOM 1335 C CA . ARG A 1 166 ? 45.751 -2.492 -82.597 1.00 52.16 166 ARG A CA 1
ATOM 1336 C C . ARG A 1 166 ? 46.292 -1.942 -83.905 1.00 52.16 166 ARG A C 1
ATOM 1338 O O . ARG A 1 166 ? 45.812 -2.302 -84.974 1.00 52.16 166 ARG A O 1
ATOM 1345 N N . HIS A 1 167 ? 47.210 -0.994 -83.791 1.00 43.56 167 HIS A N 1
ATOM 1346 C CA . HIS A 1 167 ? 48.080 -0.647 -84.892 1.00 43.56 167 HIS A CA 1
ATOM 1347 C C . HIS A 1 167 ? 49.305 -1.552 -84.819 1.00 43.56 167 HIS A C 1
ATOM 1349 O O . HIS A 1 167 ? 49.995 -1.616 -83.799 1.00 43.56 167 HIS A O 1
ATOM 1355 N N . GLU A 1 168 ? 49.410 -2.312 -85.905 1.00 40.41 168 GLU A N 1
ATOM 1356 C CA . GLU A 1 168 ? 50.555 -3.043 -86.442 1.00 40.41 168 GLU A CA 1
ATOM 1357 C C . GLU A 1 168 ? 51.867 -2.250 -86.384 1.00 40.41 168 GLU A C 1
ATOM 1359 O O . GLU A 1 168 ? 51.824 -1.003 -86.515 1.00 40.41 168 GLU A O 1
#

Secondary structure (DSSP, 8-state):
-HHHHHHHHHHHHHHHHHHHHHHHHHHHHHHHHHHHHHHHHHHHHHHHHHHHHHHHHHHHHHHTT-HHHHHHHHHHHHHHHHHHHHHHHHHHHHHHHHHHHHHHHHHHHHHHHHHHHHHHHHHHHHHHHHHHHHHHHHHHHHHHHHHHHHHHHHHHHHHHHS------

Organism: NCBI:txid1776165

Foldseek 3Di:
DLVVLVVVLVVLVVVLVVLVVQLVVLVVVLVVLVVVLVVLVVVLVVLVVVLVVLVVVQVVCVVVVNCPVCVVVSVVVVVVSVVVNVVSVVVSVVSVVVSVVSVVSSVVSVVVSVVSVVVSVVSVVVSVVVVVVVVVVVVVVVVVVVVVVVVVVVVVVVCVVDDPPPDD

Sequence (168 aa):
MLEQHEQLVRVRDVQLQGAHAELARKAALRNGIRREVERAEAALRVLAAQRASWDRQWQAWIKQGGALQRGKAYADQHLKIAALENDLEQERASILERLQEAQQEVDAAQIRTRKQQHALSNIIDMVGQMKKMQRQEREAREVQRSEDAVAASWYLARKTLAPEARHE

pLDDT: mean 90.29, std 10.91, range [40.41, 98.44]

Radius of gyration: 41.33 Å; chains: 1; bounding box: 86×21×134 Å